Protein AF-A0A3D1RQ84-F1 (afdb_monomer_lite)

Foldseek 3Di:
DDQQPPPNSCPVPVVVSLVSLVVVLVVVVVVVAQEDEDQDVVNLLSNLCPCPRHHYYYPVCVVVVNRDRNNCVVVVVVVCLDDPNNVVVVCPVVVDDDDD

pLDDT: mean 91.21, std 6.92, range [59.22, 97.06]

Radius of gyration: 16.74 Å; chains: 1; bounding box: 38×34×47 Å

Structure (mmCIF, N/CA/C/O backbone):
data_AF-A0A3D1RQ84-F1
#
_entry.id   AF-A0A3D1RQ84-F1
#
loop_
_atom_site.group_PDB
_atom_site.id
_atom_site.type_symbol
_atom_site.label_atom_id
_atom_site.label_alt_id
_atom_site.label_comp_id
_atom_site.label_asym_id
_atom_site.label_entity_id
_atom_site.label_seq_id
_atom_site.pdbx_PDB_ins_code
_atom_site.Cartn_x
_atom_site.Cartn_y
_atom_site.Cartn_z
_atom_site.occupancy
_atom_site.B_iso_or_equiv
_atom_site.auth_seq_id
_atom_site.auth_comp_id
_atom_site.auth_asym_id
_atom_site.auth_atom_id
_atom_site.pdbx_PDB_model_num
ATOM 1 N N . ILE A 1 1 ? -15.037 2.664 -2.951 1.00 75.81 1 ILE A N 1
ATOM 2 C CA . ILE A 1 1 ? -13.823 3.361 -2.447 1.00 75.81 1 ILE A CA 1
ATOM 3 C C . ILE A 1 1 ? -12.660 3.058 -3.396 1.00 75.81 1 ILE A C 1
ATOM 5 O O . ILE A 1 1 ? -12.446 1.891 -3.683 1.00 75.81 1 ILE A O 1
ATOM 9 N N . CYS A 1 2 ? -11.968 4.074 -3.931 1.00 93.25 2 CYS A N 1
ATOM 10 C CA . CYS A 1 2 ? -10.846 3.915 -4.877 1.00 93.25 2 CYS A CA 1
ATOM 11 C C . CYS A 1 2 ? -9.502 4.261 -4.207 1.00 93.25 2 CYS A C 1
ATOM 13 O O . CYS A 1 2 ? -9.447 5.227 -3.445 1.00 93.25 2 CYS A O 1
ATOM 15 N N . CYS A 1 3 ? -8.442 3.497 -4.510 1.00 94.75 3 CYS A N 1
ATOM 16 C CA . CYS A 1 3 ? -7.066 3.699 -4.026 1.00 94.75 3 CYS A CA 1
ATOM 17 C C . CYS A 1 3 ? -6.189 4.550 -4.964 1.00 94.75 3 CYS A C 1
ATOM 19 O O . CYS A 1 3 ? -4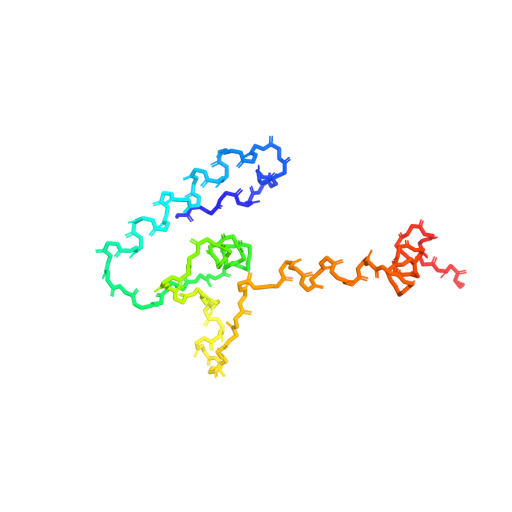.997 4.687 -4.723 1.00 94.75 3 CYS A O 1
ATOM 21 N N . GLY A 1 4 ? -6.739 5.034 -6.082 1.00 95.06 4 GLY A N 1
ATOM 22 C CA . GLY A 1 4 ? -6.008 5.844 -7.057 1.00 95.06 4 GLY A CA 1
ATOM 23 C C . GLY A 1 4 ? -5.095 5.078 -8.026 1.00 95.06 4 GLY A C 1
ATOM 24 O O . GLY A 1 4 ? -4.435 5.717 -8.832 1.00 95.06 4 GLY A O 1
ATOM 25 N N . SER A 1 5 ? -5.049 3.738 -8.000 1.00 94.19 5 SER A N 1
ATOM 26 C CA . SER A 1 5 ? -4.233 2.964 -8.963 1.00 94.19 5 SER A CA 1
ATOM 27 C C . SER A 1 5 ? -4.938 2.658 -10.284 1.00 94.19 5 SER A C 1
ATOM 29 O O . SER A 1 5 ? -4.286 2.504 -11.313 1.00 94.19 5 SER A O 1
ATOM 31 N N . GLY A 1 6 ? -6.261 2.474 -10.238 1.00 93.44 6 GLY A N 1
ATOM 32 C CA . GLY A 1 6 ? -7.045 2.012 -11.384 1.00 93.44 6 GLY A CA 1
ATOM 33 C C . GLY A 1 6 ? -6.982 2.985 -12.561 1.00 93.44 6 GLY A C 1
ATOM 34 O O . GLY A 1 6 ? -6.753 4.179 -12.375 1.00 93.44 6 GLY A O 1
ATOM 35 N N . GLY A 1 7 ? -7.164 2.468 -13.778 1.00 92.88 7 GLY A N 1
ATOM 36 C CA . GLY A 1 7 ? -7.105 3.286 -14.994 1.00 92.88 7 GLY A CA 1
ATOM 37 C C . GLY A 1 7 ? -5.752 3.969 -15.213 1.00 92.88 7 GLY A C 1
ATOM 38 O O . GLY A 1 7 ? -5.702 5.007 -15.858 1.00 92.88 7 GLY A O 1
ATOM 39 N N . GLN A 1 8 ? -4.673 3.418 -14.642 1.00 92.81 8 GLN A N 1
ATOM 40 C CA . GLN A 1 8 ? -3.318 3.980 -14.691 1.00 92.81 8 GLN A CA 1
ATOM 41 C C . GLN A 1 8 ? -3.181 5.366 -14.041 1.00 92.81 8 GLN A C 1
ATOM 43 O O . GLN A 1 8 ? -2.189 6.058 -14.257 1.00 92.81 8 GLN A O 1
ATOM 48 N N . LEU A 1 9 ? -4.134 5.772 -13.199 1.00 94.12 9 LEU A N 1
ATOM 49 C CA . LEU A 1 9 ? -4.135 7.100 -12.587 1.00 94.12 9 LEU A CA 1
ATOM 50 C C . LEU A 1 9 ? -2.865 7.366 -11.763 1.00 94.12 9 LEU A C 1
ATOM 52 O O . LEU A 1 9 ? -2.334 8.469 -11.802 1.00 94.12 9 LEU A O 1
ATOM 56 N N . SER A 1 10 ? -2.313 6.340 -11.114 1.00 91.19 10 SER A N 1
ATOM 57 C CA . SER A 1 10 ? -1.044 6.432 -10.383 1.00 91.19 10 SER A CA 1
ATOM 58 C C . SER A 1 10 ? 0.178 6.742 -11.257 1.00 91.19 10 SER A C 1
ATOM 60 O O . SER A 1 10 ? 1.210 7.109 -10.708 1.00 91.19 10 SER A O 1
ATOM 62 N N . HIS A 1 11 ? 0.086 6.584 -12.581 1.00 90.31 11 HIS A N 1
ATOM 63 C CA . HIS A 1 11 ? 1.172 6.882 -13.522 1.00 90.31 11 HIS A CA 1
ATOM 64 C C . HIS A 1 11 ? 1.038 8.266 -14.167 1.00 90.31 11 HIS A C 1
ATOM 66 O O . HIS A 1 11 ? 2.048 8.881 -14.486 1.00 90.31 11 HIS A O 1
ATOM 72 N N . PHE A 1 12 ? -0.189 8.772 -14.336 1.00 94.94 12 PHE A N 1
ATOM 73 C CA . PHE A 1 12 ? -0.439 10.042 -15.034 1.00 94.94 12 PHE A CA 1
ATOM 74 C C . PHE A 1 12 ? -0.877 11.191 -14.112 1.00 94.94 12 PHE A C 1
ATOM 76 O O . PHE A 1 12 ? -0.711 12.352 -14.468 1.00 94.94 12 PHE A O 1
ATOM 83 N N . GLN A 1 13 ? -1.432 10.894 -12.933 1.00 95.56 13 GLN A N 1
ATOM 84 C CA . GLN A 1 13 ? -1.816 11.879 -11.915 1.00 95.56 13 GLN A CA 1
ATOM 85 C C . GLN A 1 13 ? -1.428 11.388 -10.517 1.00 95.56 13 GLN A C 1
ATOM 87 O O . GLN A 1 13 ? -2.282 11.067 -9.683 1.00 95.56 13 GLN A O 1
ATOM 92 N N . LEU A 1 14 ? -0.118 11.324 -10.269 1.00 93.94 14 LEU A N 1
ATOM 93 C CA . LEU A 1 14 ? 0.437 10.800 -9.023 1.00 93.94 14 LEU A CA 1
ATOM 94 C C . LEU A 1 14 ? -0.132 11.519 -7.793 1.00 93.94 14 LEU A C 1
ATOM 96 O O . LEU A 1 14 ? -0.694 10.860 -6.924 1.00 93.94 14 LEU A O 1
ATOM 100 N N . ASP A 1 15 ? -0.088 12.852 -7.760 1.00 96.31 15 ASP A N 1
ATOM 101 C CA . ASP A 1 15 ? -0.553 13.645 -6.614 1.00 96.31 15 ASP A CA 1
ATOM 102 C C . ASP A 1 15 ? -2.016 13.364 -6.264 1.00 96.31 15 ASP A C 1
ATOM 104 O O . ASP A 1 15 ? -2.378 13.216 -5.095 1.00 96.31 15 ASP A O 1
ATOM 108 N N . PHE A 1 16 ? -2.874 13.239 -7.278 1.00 95.81 16 PHE A N 1
ATOM 109 C CA . PHE A 1 16 ? -4.281 12.930 -7.059 1.00 95.81 16 PHE A CA 1
ATOM 110 C C . PHE A 1 16 ? -4.469 11.498 -6.545 1.00 95.81 16 PHE A C 1
ATOM 112 O O . PHE A 1 16 ? -5.237 11.271 -5.605 1.00 95.81 16 PHE A O 1
ATOM 119 N N . ALA A 1 17 ? -3.731 10.527 -7.090 1.00 95.56 17 ALA A N 1
ATOM 120 C CA . ALA A 1 17 ? -3.725 9.165 -6.568 1.00 95.56 17 ALA A CA 1
ATOM 121 C C . ALA A 1 17 ? -3.2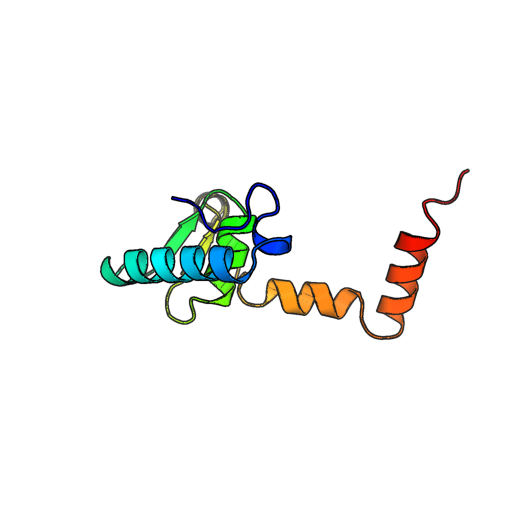64 9.126 -5.098 1.00 95.56 17 ALA A C 1
ATOM 123 O O . ALA A 1 17 ? -3.887 8.451 -4.275 1.00 95.56 17 ALA A O 1
ATOM 124 N N . GLU A 1 18 ? -2.239 9.900 -4.733 1.00 95.19 18 GLU A N 1
ATOM 125 C CA . GLU A 1 18 ? -1.766 10.001 -3.352 1.00 95.19 18 GLU A CA 1
ATOM 126 C C . GLU A 1 18 ? -2.796 10.637 -2.415 1.00 95.19 18 GLU A C 1
ATOM 128 O O . GLU A 1 18 ? -2.998 10.154 -1.298 1.00 95.19 18 GLU A O 1
ATOM 133 N N . GLN A 1 19 ? -3.489 11.687 -2.866 1.00 96.56 19 GLN A N 1
ATOM 134 C CA . GLN A 1 19 ? -4.582 12.301 -2.111 1.00 96.56 19 GLN A CA 1
ATOM 135 C C . GLN A 1 19 ? -5.700 11.295 -1.830 1.00 96.56 19 GLN A C 1
ATOM 137 O O . GLN A 1 19 ? -6.218 11.246 -0.711 1.00 96.56 19 GLN A O 1
ATOM 142 N N . LEU A 1 20 ? -6.054 10.463 -2.816 1.00 96.62 20 LEU A N 1
ATOM 143 C CA . LEU A 1 20 ? -7.039 9.400 -2.638 1.00 96.62 20 LEU A CA 1
ATOM 144 C C . LEU A 1 20 ? -6.569 8.377 -1.599 1.00 96.62 20 LEU A C 1
ATOM 146 O O . LEU A 1 20 ? -7.338 8.064 -0.692 1.00 96.62 20 LEU A O 1
ATOM 150 N N . VAL A 1 21 ? -5.320 7.906 -1.679 1.00 95.69 21 VAL A N 1
ATOM 151 C CA . VAL A 1 21 ? -4.738 6.981 -0.689 1.00 95.69 21 VAL A CA 1
ATOM 152 C C . VAL A 1 21 ? -4.817 7.562 0.721 1.00 95.69 21 VAL A C 1
ATOM 154 O O . VAL A 1 21 ? -5.409 6.946 1.607 1.00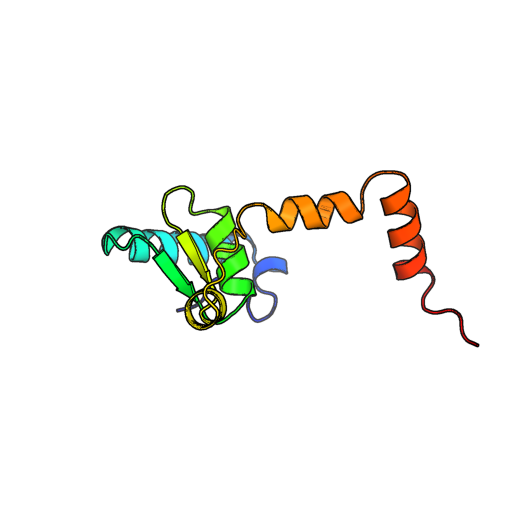 95.69 21 VAL A O 1
ATOM 157 N N . ASN A 1 22 ? -4.304 8.778 0.912 1.00 95.56 22 ASN A N 1
ATOM 158 C CA . ASN A 1 22 ? -4.264 9.438 2.217 1.00 95.56 22 ASN A CA 1
ATOM 159 C C . ASN A 1 22 ? -5.669 9.666 2.786 1.00 95.56 22 ASN A C 1
ATOM 161 O O . ASN A 1 22 ? -5.896 9.494 3.982 1.00 95.56 22 ASN A O 1
ATOM 165 N N . LYS A 1 23 ? -6.635 10.035 1.936 1.00 96.12 23 LYS A N 1
ATOM 166 C CA . LYS A 1 23 ? -8.029 10.214 2.353 1.00 96.12 23 LYS A CA 1
ATOM 167 C C . LYS A 1 23 ? -8.634 8.907 2.869 1.00 96.12 23 LYS A C 1
ATOM 169 O O . LYS A 1 23 ? -9.289 8.922 3.905 1.00 96.12 23 LYS A O 1
ATOM 174 N N . ARG A 1 24 ? -8.410 7.791 2.169 1.00 95.75 24 ARG A N 1
ATOM 175 C CA . ARG A 1 24 ? -8.940 6.475 2.560 1.00 95.75 24 ARG A CA 1
ATOM 176 C C . ARG A 1 24 ? -8.281 5.933 3.826 1.00 95.75 24 ARG A C 1
ATOM 178 O O . ARG A 1 24 ? -8.988 5.409 4.677 1.00 95.75 24 ARG A O 1
ATOM 185 N N . LEU A 1 25 ? -6.968 6.103 3.978 1.00 94.62 25 LEU A N 1
ATOM 186 C CA . LEU A 1 25 ? -6.261 5.691 5.195 1.00 94.62 25 LEU A CA 1
ATOM 187 C C . LEU A 1 25 ? -6.760 6.461 6.424 1.00 94.62 25 LEU A C 1
ATOM 189 O O . LEU A 1 25 ? -7.116 5.835 7.413 1.00 94.62 25 LEU A O 1
ATOM 193 N N . LYS A 1 26 ? -6.946 7.784 6.318 1.00 94.38 26 LYS A N 1
ATOM 194 C CA . LYS A 1 26 ? -7.547 8.596 7.395 1.00 94.38 26 LYS A CA 1
ATOM 195 C C . LYS A 1 26 ? -8.978 8.191 7.744 1.00 94.38 26 LYS A C 1
ATOM 197 O O . LYS A 1 26 ? -9.415 8.382 8.873 1.00 94.38 26 LYS A O 1
ATOM 202 N N . GLU A 1 27 ? -9.758 7.732 6.768 1.00 94.88 27 GLU A N 1
ATOM 203 C CA . GLU A 1 27 ? -11.104 7.202 7.017 1.00 94.88 27 GLU A CA 1
ATOM 204 C C . GLU A 1 27 ? -11.030 5.863 7.767 1.00 94.88 27 GLU A C 1
ATOM 206 O O . GLU A 1 27 ? -11.789 5.668 8.710 1.00 94.88 27 GLU A O 1
ATOM 211 N N . ALA A 1 28 ? -10.098 4.982 7.392 1.00 94.50 28 ALA A N 1
ATOM 212 C CA . ALA A 1 28 ? -9.890 3.691 8.042 1.00 94.50 28 ALA A CA 1
ATOM 213 C C . ALA A 1 28 ? -9.352 3.832 9.478 1.00 94.50 28 ALA A C 1
ATOM 215 O O . ALA A 1 28 ? -9.891 3.205 10.385 1.00 94.50 28 ALA A O 1
ATOM 216 N N . GLU A 1 29 ? -8.380 4.715 9.716 1.00 92.69 29 GLU A N 1
ATOM 217 C CA . GLU A 1 29 ? -7.813 4.990 11.049 1.00 92.69 29 GLU A CA 1
ATOM 218 C C . GLU A 1 29 ? -8.885 5.406 12.072 1.00 92.69 29 GLU A C 1
ATOM 220 O O . GLU A 1 29 ? -8.817 5.026 13.236 1.00 92.69 29 GLU A O 1
ATOM 225 N N . LYS A 1 30 ? -9.928 6.127 11.638 1.00 95.25 30 LYS A N 1
ATOM 226 C CA . LYS A 1 30 ? -11.049 6.545 12.504 1.00 95.25 30 LYS A CA 1
ATOM 227 C C . LYS A 1 30 ? -11.944 5.401 12.970 1.00 95.25 30 LYS A C 1
ATOM 229 O O . LYS A 1 30 ? -12.773 5.617 13.846 1.00 95.25 30 LYS A O 1
ATOM 234 N N . THR A 1 31 ? -11.849 4.233 12.342 1.00 95.00 31 THR A N 1
ATOM 235 C CA . THR A 1 31 ? -12.642 3.060 12.732 1.00 95.00 31 THR A CA 1
ATOM 236 C C . THR A 1 31 ? -12.020 2.294 13.892 1.00 95.00 31 THR A C 1
ATOM 238 O O . THR A 1 31 ? -12.669 1.391 14.407 1.00 95.00 31 THR A O 1
ATOM 241 N N . GLU A 1 32 ? -10.779 2.630 14.270 1.00 91.50 32 GLU A N 1
ATOM 242 C CA . GLU A 1 32 ? -9.988 1.912 15.280 1.00 91.50 32 GLU A CA 1
ATOM 243 C C . GLU A 1 32 ? -9.760 0.427 14.935 1.00 91.50 32 GLU A C 1
ATOM 245 O O . GLU A 1 32 ? -9.372 -0.366 15.786 1.00 91.50 32 GLU A O 1
ATOM 250 N N . ALA A 1 33 ? -9.984 0.035 13.676 1.00 93.12 33 ALA A N 1
ATOM 251 C CA . ALA A 1 33 ? -9.738 -1.320 13.213 1.00 93.12 33 ALA A CA 1
ATOM 252 C C . ALA A 1 33 ? -8.234 -1.602 13.088 1.00 93.12 33 ALA A C 1
ATOM 254 O O . ALA A 1 33 ? -7.488 -0.822 12.496 1.00 93.12 33 ALA A O 1
ATOM 255 N N . ASP A 1 34 ? -7.810 -2.783 13.537 1.00 92.50 34 ASP A N 1
ATOM 256 C CA . ASP A 1 34 ? -6.412 -3.218 13.429 1.00 92.50 34 ASP A CA 1
ATOM 257 C C . ASP A 1 34 ? -5.995 -3.554 11.987 1.00 92.50 34 ASP A C 1
ATOM 259 O O . ASP A 1 34 ? -4.807 -3.555 11.646 1.00 92.50 34 ASP A O 1
ATOM 263 N N . THR A 1 35 ? -6.964 -3.920 11.136 1.00 93.81 35 THR A N 1
ATOM 264 C CA . THR A 1 35 ? -6.714 -4.440 9.784 1.00 93.81 35 THR A CA 1
ATOM 265 C C . THR A 1 35 ? -7.653 -3.839 8.740 1.00 93.81 35 THR A C 1
ATOM 267 O O . THR A 1 35 ? -8.873 -3.975 8.817 1.00 93.81 35 THR A O 1
ATOM 270 N N . LEU A 1 36 ? -7.066 -3.267 7.689 1.00 95.31 36 LEU A N 1
ATOM 271 C CA . LEU A 1 36 ? -7.733 -2.871 6.455 1.00 95.31 36 LEU A CA 1
ATOM 272 C C . LEU A 1 36 ? -7.653 -4.003 5.424 1.00 95.31 36 LEU A C 1
ATOM 274 O O . LEU A 1 36 ? -6.571 -4.375 4.965 1.00 95.31 36 LEU A O 1
ATOM 278 N N . VAL A 1 37 ? -8.810 -4.515 5.011 1.00 95.31 37 VAL A N 1
ATOM 279 C CA . VAL A 1 37 ? -8.910 -5.608 4.034 1.00 95.31 37 VAL A CA 1
ATOM 280 C C . VAL A 1 37 ? -9.332 -5.070 2.669 1.00 95.31 37 VAL A C 1
ATOM 282 O O . VAL A 1 37 ? -10.292 -4.308 2.559 1.00 95.31 37 VAL A O 1
ATOM 285 N N . ALA A 1 38 ? -8.642 -5.492 1.610 1.00 95.56 38 ALA A N 1
ATOM 286 C CA . ALA A 1 38 ? -8.990 -5.168 0.229 1.00 95.56 38 ALA A CA 1
ATOM 287 C C . ALA A 1 38 ? -8.994 -6.416 -0.668 1.00 95.56 38 ALA A C 1
ATOM 289 O O . ALA A 1 38 ? -8.280 -7.379 -0.422 1.00 95.56 38 ALA A O 1
ATOM 290 N N . TYR A 1 39 ? -9.783 -6.394 -1.743 1.00 95.12 39 TYR A N 1
ATOM 291 C CA . TYR A 1 39 ? -9.846 -7.489 -2.730 1.00 95.12 39 TYR A CA 1
ATOM 292 C C . TYR A 1 39 ? -9.010 -7.218 -3.995 1.00 95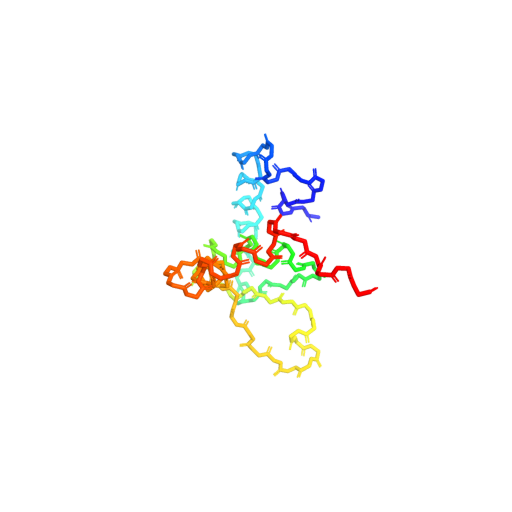.12 39 TYR A C 1
ATOM 294 O O . TYR A 1 39 ? -8.926 -8.036 -4.899 1.00 95.12 39 TYR A O 1
ATOM 302 N N . CYS A 1 40 ? -8.422 -6.028 -4.110 1.00 95.69 40 CYS A N 1
ATOM 303 C CA . CYS A 1 40 ? -7.578 -5.669 -5.242 1.00 95.69 40 CYS A CA 1
ATOM 304 C C . CYS A 1 40 ? -6.138 -5.547 -4.763 1.00 95.69 40 CYS A C 1
ATOM 306 O O . CYS A 1 40 ? -5.860 -4.752 -3.861 1.00 95.69 40 CYS A O 1
ATOM 308 N N . LEU A 1 41 ? -5.221 -6.276 -5.403 1.00 93.19 41 LEU A N 1
ATOM 309 C CA . LEU A 1 41 ? -3.800 -6.217 -5.068 1.00 93.19 41 LEU A CA 1
ATOM 310 C C . LEU A 1 41 ? -3.252 -4.786 -5.178 1.00 93.19 41 LEU A C 1
ATOM 312 O O . LEU A 1 41 ? -2.550 -4.332 -4.283 1.00 93.19 41 LEU A O 1
ATOM 316 N N . SER A 1 42 ? -3.646 -4.011 -6.192 1.00 93.88 42 SER A N 1
ATOM 317 C CA . SER A 1 42 ? -3.217 -2.610 -6.314 1.00 93.88 42 SER A CA 1
ATOM 318 C C . SER A 1 42 ? -3.676 -1.737 -5.138 1.00 93.88 42 SER A C 1
ATOM 320 O O . SER A 1 42 ? -2.952 -0.829 -4.734 1.00 93.88 42 SER A O 1
ATOM 322 N N . CYS A 1 43 ? -4.851 -2.007 -4.554 1.00 95.56 43 CYS A N 1
ATOM 323 C CA . CYS A 1 43 ? -5.283 -1.342 -3.321 1.00 95.56 43 CYS A CA 1
ATOM 324 C C . CYS A 1 43 ? -4.376 -1.716 -2.151 1.00 95.56 43 CYS A C 1
ATOM 326 O O . CYS A 1 43 ? -3.879 -0.816 -1.478 1.00 95.56 43 CYS A O 1
ATOM 328 N N . VAL A 1 44 ? -4.131 -3.015 -1.950 1.00 95.25 44 VAL A N 1
ATOM 329 C CA . VAL A 1 44 ? -3.243 -3.517 -0.891 1.00 95.25 44 VAL A CA 1
ATOM 330 C C . VAL A 1 44 ? -1.875 -2.848 -0.994 1.00 95.25 44 VAL A C 1
ATOM 332 O O . VAL A 1 44 ? -1.438 -2.219 -0.038 1.00 95.25 44 VAL A O 1
ATOM 335 N N . LEU A 1 45 ? -1.260 -2.869 -2.179 1.00 92.62 45 LEU A N 1
ATOM 336 C CA . LEU A 1 45 ? 0.063 -2.293 -2.409 1.00 92.62 45 LEU A CA 1
ATOM 337 C C . LEU A 1 45 ? 0.106 -0.777 -2.219 1.00 92.62 45 LEU A C 1
ATOM 339 O O . LEU A 1 45 ? 1.146 -0.248 -1.840 1.00 92.62 45 LEU A O 1
ATOM 343 N N . ASN A 1 46 ? -0.945 -0.031 -2.570 1.00 92.69 46 ASN A N 1
ATOM 344 C CA . ASN A 1 46 ? -0.961 1.425 -2.374 1.00 92.69 46 ASN A CA 1
ATOM 345 C C . ASN A 1 46 ? -1.167 1.811 -0.908 1.00 92.69 46 ASN A C 1
ATOM 347 O O . ASN A 1 46 ? -0.539 2.761 -0.448 1.00 92.69 46 ASN A O 1
ATOM 351 N N . PHE A 1 47 ? -2.018 1.087 -0.183 1.00 94.69 47 PHE A N 1
ATOM 352 C CA . PHE A 1 47 ? -2.280 1.361 1.227 1.00 94.69 47 PHE A CA 1
ATOM 353 C C . PHE A 1 47 ? -1.136 0.886 2.133 1.00 94.69 47 PHE A C 1
ATOM 355 O O . PHE A 1 47 ? -0.726 1.643 3.009 1.00 94.69 47 PHE A O 1
ATOM 362 N N . SER A 1 48 ? -0.570 -0.306 1.895 1.00 93.19 48 SER A N 1
ATOM 363 C CA . SER A 1 48 ? 0.486 -0.901 2.736 1.00 93.19 48 SER A CA 1
ATOM 364 C C . SER A 1 48 ? 1.723 -0.010 2.860 1.00 93.19 48 SER A C 1
ATOM 366 O O . SER A 1 48 ? 2.297 0.108 3.935 1.00 93.19 48 SER A O 1
ATOM 368 N N . ARG A 1 49 ? 2.089 0.694 1.784 1.00 87.81 49 ARG A N 1
ATOM 369 C CA . ARG A 1 49 ? 3.232 1.622 1.757 1.00 87.81 49 ARG A CA 1
ATOM 370 C C . ARG A 1 49 ? 3.081 2.850 2.651 1.00 87.81 49 ARG A C 1
ATOM 372 O O . ARG A 1 49 ? 4.077 3.501 2.942 1.00 87.81 49 ARG A O 1
ATOM 379 N N . LYS A 1 50 ? 1.853 3.220 3.024 1.00 87.56 50 LYS A N 1
ATOM 380 C CA . LYS A 1 50 ? 1.560 4.460 3.763 1.00 87.56 50 LYS A CA 1
ATOM 381 C C . LYS A 1 50 ? 0.840 4.215 5.092 1.00 87.56 50 LYS A C 1
ATOM 383 O O . LYS A 1 50 ? 0.380 5.173 5.703 1.00 87.56 50 LYS A O 1
ATOM 388 N N . SER A 1 51 ? 0.741 2.965 5.545 1.00 81.69 51 SER A N 1
ATOM 389 C CA . SER A 1 51 ? -0.016 2.599 6.747 1.00 81.69 51 SER A CA 1
ATOM 390 C C . SER A 1 51 ? 0.863 1.874 7.778 1.00 81.69 51 SER A C 1
ATOM 392 O O . SER A 1 51 ? 0.758 0.664 7.939 1.00 81.69 51 SER A O 1
ATOM 394 N N . PRO A 1 52 ? 1.759 2.589 8.486 1.00 72.06 52 PRO A N 1
ATOM 395 C CA . PRO A 1 52 ? 2.686 1.962 9.432 1.00 72.06 52 PRO A CA 1
ATOM 396 C C . PRO A 1 52 ? 2.003 1.418 10.700 1.00 72.06 52 PRO A C 1
ATOM 398 O O . PRO A 1 52 ? 2.573 0.569 11.375 1.00 72.06 52 PRO A O 1
ATOM 401 N N . GLY A 1 53 ? 0.803 1.904 11.036 1.00 81.19 53 GLY A N 1
ATOM 402 C CA . GLY A 1 53 ? 0.077 1.535 12.259 1.00 81.19 53 GLY A CA 1
ATOM 403 C C . GLY A 1 53 ? -1.107 0.584 12.065 1.00 81.19 53 GLY A C 1
ATOM 404 O O . GLY A 1 53 ? -1.736 0.217 13.049 1.00 81.19 53 GLY A O 1
ATOM 405 N N . MET A 1 54 ? -1.436 0.199 10.829 1.00 90.56 54 MET A N 1
ATOM 406 C CA . MET A 1 54 ? -2.599 -0.642 10.526 1.00 90.56 54 MET A CA 1
ATOM 407 C C . MET A 1 54 ? -2.208 -1.707 9.505 1.00 90.56 54 MET A C 1
ATOM 409 O O . MET A 1 54 ? -1.601 -1.413 8.473 1.00 90.56 54 MET A O 1
ATOM 413 N N . LYS A 1 55 ? -2.569 -2.966 9.773 1.00 93.38 55 LYS A N 1
ATOM 414 C CA . LYS A 1 55 ? -2.288 -4.059 8.838 1.00 93.38 55 LYS A CA 1
ATOM 415 C C . LYS A 1 55 ? -3.122 -3.866 7.576 1.00 93.38 55 LYS A C 1
ATOM 417 O O . LYS A 1 55 ? -4.326 -3.656 7.649 1.00 93.38 55 LYS A O 1
ATOM 422 N N . VAL A 1 56 ? -2.506 -4.001 6.408 1.00 95.38 56 VAL A N 1
ATOM 423 C CA . VAL A 1 56 ? -3.224 -4.012 5.127 1.00 95.38 56 VAL A CA 1
ATOM 424 C C . VAL A 1 56 ? -3.131 -5.410 4.532 1.00 95.38 56 VAL A C 1
ATOM 426 O O . VAL A 1 56 ? -2.026 -5.922 4.343 1.00 95.38 56 VAL A O 1
ATOM 429 N N . ARG A 1 57 ? -4.275 -6.045 4.257 1.00 95.38 57 ARG A N 1
ATOM 430 C CA . ARG A 1 57 ? -4.341 -7.436 3.781 1.00 95.38 57 ARG A CA 1
ATOM 431 C C . ARG A 1 57 ? -5.230 -7.591 2.559 1.00 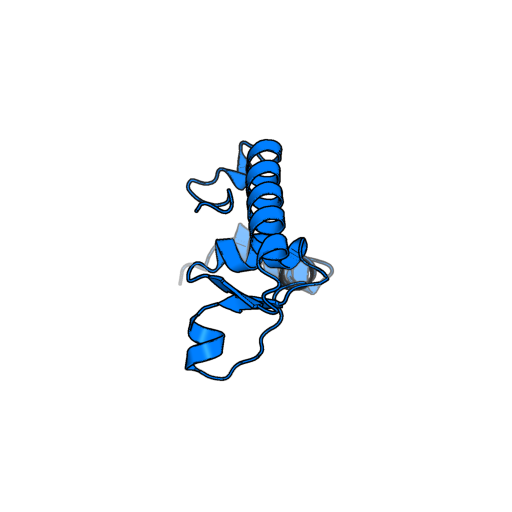95.38 57 ARG A C 1
ATOM 433 O O . ARG A 1 57 ? -6.237 -6.897 2.404 1.00 95.38 57 ARG A O 1
ATOM 440 N N . HIS A 1 58 ? -4.872 -8.541 1.704 1.00 96.44 58 HIS A N 1
ATOM 441 C CA . HIS A 1 58 ? -5.782 -9.055 0.699 1.00 96.44 58 HIS A CA 1
ATOM 442 C C . HIS A 1 58 ? -6.840 -9.951 1.360 1.00 96.44 58 HIS A C 1
ATOM 444 O O . HIS A 1 58 ? -6.539 -10.674 2.305 1.00 96.44 58 HIS A O 1
ATOM 450 N N . ALA A 1 59 ? -8.075 -9.976 0.858 1.00 96.56 59 ALA A N 1
ATOM 451 C CA . ALA A 1 59 ? -9.122 -10.842 1.419 1.00 96.56 59 ALA A CA 1
ATOM 452 C C . ALA A 1 59 ? -8.724 -12.335 1.432 1.00 96.56 59 ALA A C 1
ATOM 454 O O . ALA A 1 59 ? -9.056 -13.060 2.367 1.00 96.56 59 ALA A O 1
ATOM 455 N N . LEU A 1 60 ? -7.956 -12.780 0.429 1.00 96.62 60 LEU A N 1
ATOM 456 C CA . LEU A 1 60 ? -7.439 -14.154 0.371 1.00 96.62 60 LEU A CA 1
ATOM 457 C C . LEU A 1 60 ? -6.445 -14.471 1.493 1.00 96.62 60 LEU A C 1
ATOM 459 O O . LEU A 1 60 ? -6.406 -15.613 1.928 1.00 96.62 60 LEU A O 1
ATOM 463 N N . ASN A 1 61 ? -5.692 -13.490 2.003 1.00 95.69 61 ASN A N 1
ATOM 464 C CA . ASN A 1 61 ? -4.814 -13.710 3.154 1.00 95.69 61 ASN A CA 1
ATOM 465 C C . ASN A 1 61 ? -5.618 -14.211 4.358 1.00 95.69 61 ASN A C 1
ATOM 467 O O . ASN A 1 61 ? -5.219 -15.164 5.016 1.00 95.69 61 ASN A O 1
ATOM 471 N N . LEU A 1 62 ? -6.794 -13.623 4.594 1.00 93.88 62 LEU A N 1
ATOM 472 C CA . LEU A 1 62 ? -7.674 -14.038 5.684 1.00 93.88 62 LEU A CA 1
ATOM 473 C C . LEU A 1 62 ? -8.311 -15.403 5.424 1.00 93.88 62 LEU A C 1
ATOM 475 O O . LEU A 1 62 ? -8.343 -16.238 6.320 1.00 93.88 62 LEU A O 1
ATOM 479 N N . LEU A 1 63 ? -8.792 -15.640 4.199 1.00 96.19 63 LEU A N 1
ATOM 480 C CA . LEU A 1 63 ? -9.426 -16.911 3.832 1.00 96.19 63 LEU A CA 1
ATOM 481 C C . LEU A 1 63 ? -8.455 -18.097 3.894 1.00 96.19 63 LEU A C 1
ATOM 483 O O . LEU A 1 63 ? -8.870 -19.203 4.224 1.00 96.19 63 LEU A O 1
ATOM 487 N N . LEU A 1 64 ? -7.182 -17.866 3.573 1.00 97.06 64 LEU A N 1
ATOM 488 C CA . LEU A 1 64 ? -6.144 -18.897 3.520 1.00 97.06 64 LEU A CA 1
ATOM 489 C C . LEU A 1 64 ? -5.272 -18.946 4.784 1.00 97.06 64 LEU A C 1
ATOM 491 O O . LEU A 1 64 ? -4.407 -19.810 4.888 1.00 97.06 64 LEU A O 1
ATOM 495 N N . GLY A 1 65 ? -5.481 -18.039 5.743 1.00 94.44 65 GLY A N 1
ATOM 496 C CA . GLY A 1 65 ? -4.682 -17.969 6.969 1.00 94.44 65 GLY A CA 1
ATOM 497 C C . GLY A 1 65 ? -3.227 -17.533 6.748 1.00 94.44 65 GLY A C 1
ATOM 498 O O . GLY A 1 65 ? -2.351 -17.913 7.521 1.00 94.44 65 GLY A O 1
ATOM 499 N N . CYS A 1 66 ? -2.950 -16.749 5.705 1.00 92.81 66 CYS A N 1
ATOM 500 C CA . CYS A 1 66 ? -1.618 -16.220 5.404 1.00 92.81 66 CYS A CA 1
ATOM 501 C C . CYS A 1 66 ? -1.472 -14.801 5.970 1.00 92.81 66 CYS A C 1
ATOM 503 O O . CYS A 1 66 ? -2.277 -13.940 5.639 1.00 92.81 66 CYS A O 1
ATOM 505 N N . ASP A 1 67 ? -0.435 -14.506 6.760 1.00 88.25 67 ASP A N 1
ATOM 506 C CA . ASP A 1 67 ? -0.167 -13.142 7.259 1.00 88.25 67 ASP A CA 1
ATOM 507 C C . ASP A 1 67 ? 0.943 -12.459 6.441 1.00 88.25 67 ASP A C 1
ATOM 509 O O . ASP A 1 67 ? 2.037 -12.200 6.937 1.00 88.25 67 ASP A O 1
ATOM 513 N N . GLU A 1 68 ? 0.684 -12.213 5.153 1.00 89.25 68 GLU A N 1
ATOM 514 C CA . GLU A 1 68 ? 1.660 -11.570 4.263 1.00 89.25 68 GLU A CA 1
ATOM 515 C C . GLU A 1 68 ? 1.783 -10.065 4.533 1.00 89.25 68 GLU A C 1
ATOM 517 O O . GLU A 1 68 ? 0.785 -9.341 4.624 1.00 89.25 68 GLU A O 1
ATOM 522 N N . ASP A 1 69 ? 3.025 -9.584 4.608 1.00 89.00 69 ASP A N 1
ATOM 523 C CA . ASP A 1 69 ? 3.334 -8.159 4.651 1.00 89.00 69 ASP A CA 1
ATOM 524 C C . ASP A 1 69 ? 3.710 -7.631 3.261 1.00 89.00 69 ASP A C 1
ATOM 526 O O . ASP A 1 69 ? 4.653 -8.089 2.613 1.00 89.00 69 ASP A O 1
ATOM 530 N N . TYR A 1 70 ? 2.963 -6.620 2.826 1.00 90.62 70 TYR A N 1
ATOM 531 C CA . TYR A 1 70 ? 3.118 -5.960 1.537 1.00 90.62 70 TYR A CA 1
ATOM 532 C C . TYR A 1 70 ? 3.805 -4.593 1.640 1.00 90.62 70 TYR A C 1
ATOM 534 O O . TYR A 1 70 ? 3.898 -3.896 0.626 1.00 90.62 70 TYR A O 1
ATOM 542 N N . GLY A 1 71 ? 4.221 -4.152 2.832 1.00 87.38 71 GLY A N 1
ATOM 543 C CA . GLY A 1 71 ? 4.824 -2.830 3.040 1.00 87.38 71 GLY A CA 1
ATOM 544 C C . GLY A 1 71 ? 6.100 -2.626 2.222 1.00 87.38 71 GLY A C 1
ATOM 545 O O . GLY A 1 71 ? 6.293 -1.570 1.621 1.00 87.38 71 GLY A O 1
ATOM 546 N N . ASP A 1 72 ? 6.908 -3.680 2.115 1.00 87.38 72 ASP A N 1
ATOM 547 C CA . ASP A 1 72 ? 8.232 -3.654 1.486 1.00 87.38 72 ASP A CA 1
ATOM 548 C C . ASP A 1 72 ? 8.265 -4.257 0.067 1.00 87.38 72 ASP A C 1
ATOM 550 O O . ASP A 1 72 ? 9.297 -4.275 -0.602 1.00 87.38 72 ASP A O 1
ATOM 554 N N . LEU A 1 73 ? 7.124 -4.737 -0.447 1.00 88.88 73 LEU A N 1
ATOM 555 C CA . LEU A 1 73 ? 7.076 -5.476 -1.718 1.00 88.88 73 LEU A CA 1
ATOM 556 C C . LEU A 1 73 ? 7.639 -4.664 -2.898 1.00 88.88 73 LEU A C 1
ATOM 558 O O . LEU A 1 73 ? 8.244 -5.221 -3.809 1.00 88.88 73 LEU A O 1
ATOM 562 N N . LYS A 1 74 ? 7.460 -3.337 -2.882 1.00 83.62 74 LYS A N 1
ATOM 563 C CA . LYS A 1 74 ? 7.997 -2.458 -3.928 1.00 83.62 74 LYS A CA 1
ATOM 564 C C . LYS A 1 74 ? 9.518 -2.342 -3.905 1.00 83.62 74 LYS A C 1
ATOM 566 O O . LYS A 1 74 ? 10.104 -2.230 -4.977 1.00 83.62 74 LYS A O 1
ATOM 571 N N . ASN A 1 75 ? 10.141 -2.364 -2.730 1.00 88.44 75 ASN A N 1
ATOM 572 C CA . ASN A 1 75 ? 11.597 -2.308 -2.634 1.00 88.44 75 ASN A CA 1
ATOM 573 C C . ASN A 1 75 ? 12.192 -3.619 -3.141 1.00 88.44 75 ASN A C 1
ATOM 575 O O . ASN A 1 75 ? 13.030 -3.584 -4.032 1.00 88.44 75 ASN A O 1
ATOM 579 N N . LYS A 1 76 ? 11.632 -4.756 -2.712 1.00 90.31 76 LYS A N 1
ATOM 580 C CA . LYS A 1 76 ? 12.000 -6.084 -3.229 1.00 90.31 76 LYS A CA 1
ATOM 581 C C . LYS A 1 76 ? 11.857 -6.177 -4.747 1.00 90.31 76 LYS A C 1
ATOM 583 O O . LYS A 1 76 ? 12.735 -6.698 -5.421 1.00 90.31 76 LYS A O 1
ATOM 588 N N . ALA A 1 77 ? 10.770 -5.633 -5.301 1.00 90.44 77 ALA A N 1
ATOM 589 C CA . ALA A 1 77 ? 10.584 -5.584 -6.749 1.00 90.44 77 ALA A CA 1
ATOM 590 C C . ALA A 1 77 ? 11.648 -4.718 -7.446 1.00 90.44 77 ALA A C 1
ATOM 592 O O . ALA A 1 77 ? 12.128 -5.099 -8.505 1.00 90.44 77 ALA A O 1
ATOM 593 N N . ASN A 1 78 ? 12.038 -3.580 -6.863 1.00 90.50 78 ASN A N 1
ATOM 594 C CA . ASN A 1 78 ? 13.132 -2.759 -7.391 1.00 90.50 78 ASN A CA 1
ATOM 595 C C . ASN A 1 78 ? 14.482 -3.483 -7.318 1.00 90.50 78 ASN A C 1
ATOM 597 O O . ASN A 1 78 ? 15.250 -3.416 -8.272 1.00 90.50 78 ASN A O 1
ATOM 601 N N . GLU A 1 79 ? 14.763 -4.187 -6.222 1.00 94.25 79 GLU A N 1
ATOM 602 C CA . GLU A 1 79 ? 16.020 -4.916 -6.016 1.00 94.25 79 GLU A CA 1
ATOM 603 C C . GLU A 1 79 ? 16.270 -5.957 -7.113 1.00 94.25 79 GLU A C 1
ATOM 605 O O . GLU A 1 79 ? 17.404 -6.083 -7.576 1.00 94.25 79 GLU A O 1
ATOM 610 N N . MET A 1 80 ? 15.213 -6.608 -7.618 1.00 94.06 80 MET A N 1
ATOM 611 C CA . MET A 1 80 ? 15.291 -7.552 -8.745 1.00 94.06 80 MET A CA 1
ATOM 612 C C . MET A 1 80 ? 15.899 -6.947 -10.021 1.00 94.06 80 MET A C 1
ATOM 614 O O . MET A 1 80 ? 16.376 -7.685 -10.878 1.00 94.06 80 MET A O 1
ATOM 618 N N . PHE A 1 81 ? 15.876 -5.622 -10.164 1.00 94.06 81 PHE A N 1
ATOM 619 C CA . PHE A 1 81 ? 16.369 -4.896 -11.338 1.00 94.06 81 PHE A CA 1
ATOM 620 C C . PHE A 1 81 ? 17.623 -4.064 -11.044 1.00 94.06 81 PHE A C 1
ATOM 622 O O . PHE A 1 81 ? 17.991 -3.189 -11.830 1.00 94.06 81 PHE A O 1
ATOM 629 N N . THR A 1 82 ? 18.293 -4.334 -9.922 1.00 93.50 82 THR A N 1
ATOM 630 C CA . THR A 1 82 ? 19.531 -3.659 -9.509 1.00 93.50 82 THR A CA 1
ATOM 631 C C . THR A 1 82 ? 20.714 -4.629 -9.512 1.00 93.50 82 THR A C 1
ATOM 633 O O . THR A 1 82 ? 20.543 -5.834 -9.349 1.00 93.50 82 THR A O 1
ATOM 636 N N . GLY A 1 83 ? 21.933 -4.115 -9.699 1.00 91.94 83 GLY A N 1
ATOM 637 C CA . GLY A 1 83 ? 23.148 -4.939 -9.710 1.00 91.94 83 GLY A CA 1
ATOM 638 C C . GLY A 1 83 ? 23.298 -5.844 -10.950 1.00 91.94 83 GLY A C 1
ATOM 639 O O . GLY A 1 83 ? 22.599 -5.641 -11.945 1.00 91.94 83 GLY A O 1
ATOM 640 N N . PRO A 1 84 ? 24.239 -6.811 -10.918 1.00 89.94 84 PRO A N 1
ATOM 641 C CA . PRO A 1 84 ? 24.522 -7.705 -12.047 1.00 89.94 84 PRO A CA 1
ATOM 642 C C . PRO A 1 84 ? 23.307 -8.528 -12.494 1.00 89.94 84 PRO A C 1
ATOM 644 O O . PRO A 1 84 ? 22.979 -8.528 -13.677 1.00 89.94 84 PRO A O 1
ATOM 647 N N . ASP A 1 85 ? 22.591 -9.135 -11.545 1.00 91.25 85 ASP A N 1
ATOM 648 C CA . ASP A 1 85 ? 21.375 -9.916 -11.814 1.00 91.25 85 ASP A CA 1
ATOM 649 C C . ASP A 1 85 ? 20.270 -9.032 -12.414 1.00 91.25 85 ASP A C 1
ATOM 651 O O . ASP A 1 85 ? 19.536 -9.435 -13.317 1.00 91.25 85 ASP A O 1
ATOM 655 N N . GLY A 1 86 ? 20.187 -7.776 -11.965 1.00 93.88 86 GLY A N 1
ATOM 656 C CA . GLY A 1 86 ? 19.286 -6.783 -12.534 1.00 93.88 86 GLY A CA 1
ATOM 657 C C . GLY A 1 86 ? 19.579 -6.465 -13.999 1.00 93.88 86 GLY A C 1
ATOM 658 O O . GLY A 1 86 ? 18.644 -6.312 -14.781 1.00 93.88 86 GLY A O 1
ATOM 659 N N . ALA A 1 87 ? 20.855 -6.395 -14.393 1.00 92.69 87 ALA A N 1
ATOM 660 C CA . ALA A 1 87 ? 21.240 -6.165 -15.786 1.00 92.69 87 ALA A CA 1
ATOM 661 C C . ALA A 1 87 ? 20.822 -7.334 -16.693 1.00 92.69 87 ALA A C 1
ATOM 663 O O . ALA A 1 87 ? 20.312 -7.106 -17.790 1.00 92.69 87 ALA A O 1
ATOM 664 N N . GLU A 1 88 ? 20.965 -8.573 -16.215 1.00 92.94 88 GLU A N 1
ATOM 665 C CA . GLU A 1 88 ? 20.474 -9.762 -16.918 1.00 92.94 88 GLU A CA 1
ATOM 666 C C . GLU A 1 88 ? 18.944 -9.732 -17.068 1.00 92.94 88 GLU A C 1
ATOM 668 O O . GLU A 1 88 ? 18.412 -9.968 -18.154 1.00 92.94 88 GLU A O 1
ATOM 673 N N . ASN A 1 89 ? 18.225 -9.378 -15.999 1.00 93.00 89 ASN A N 1
ATOM 674 C CA . ASN A 1 89 ? 16.768 -9.238 -16.035 1.00 93.00 89 ASN A CA 1
ATOM 675 C C . ASN A 1 89 ? 16.314 -8.149 -17.020 1.00 93.00 89 ASN A C 1
ATOM 677 O O . ASN A 1 89 ? 15.311 -8.334 -17.709 1.00 93.00 89 ASN A O 1
ATOM 681 N N . TRP A 1 90 ? 17.053 -7.040 -17.131 1.00 93.31 90 TRP A N 1
ATOM 682 C CA . TRP A 1 90 ? 16.784 -6.012 -18.137 1.00 93.31 90 TRP A CA 1
ATOM 683 C C . TRP A 1 90 ? 17.010 -6.510 -19.564 1.00 93.31 90 TRP A C 1
ATOM 685 O O . TRP A 1 90 ? 16.161 -6.251 -20.413 1.00 93.31 90 TRP A O 1
ATOM 695 N N . SER A 1 91 ? 18.097 -7.242 -19.824 1.00 91.19 91 SER A N 1
ATOM 696 C CA . SER A 1 91 ? 18.362 -7.837 -21.144 1.00 91.19 91 SER A CA 1
ATOM 697 C C . SER A 1 91 ? 17.216 -8.756 -21.570 1.00 91.19 91 SER A C 1
ATOM 699 O O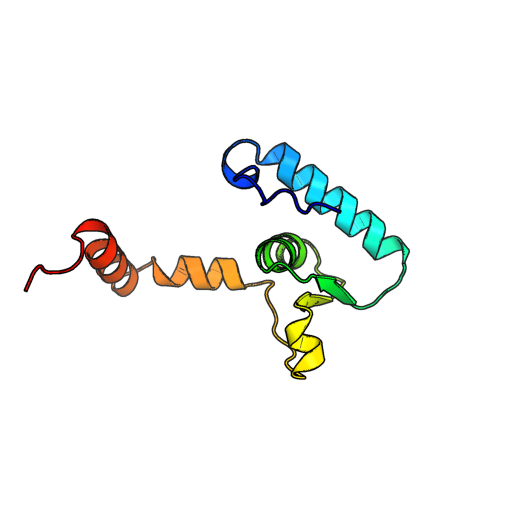 . SER A 1 91 ? 16.609 -8.523 -22.609 1.00 91.19 91 SER A O 1
ATOM 701 N N . LYS A 1 92 ? 16.775 -9.678 -20.703 1.00 91.00 92 LYS A N 1
ATOM 702 C CA . LYS A 1 92 ? 15.630 -10.569 -20.989 1.00 91.00 92 LYS A CA 1
ATOM 703 C C . LYS A 1 92 ? 14.338 -9.829 -21.355 1.00 91.00 92 LYS A C 1
ATOM 705 O O . LYS A 1 92 ? 13.557 -10.317 -22.164 1.00 91.00 92 LYS A O 1
ATOM 710 N N . ILE A 1 93 ? 14.075 -8.676 -20.737 1.00 90.62 93 ILE A N 1
ATOM 711 C CA . ILE A 1 93 ? 12.873 -7.876 -21.020 1.00 90.62 93 ILE A CA 1
ATOM 712 C C . ILE A 1 93 ? 13.007 -7.120 -22.344 1.00 90.62 93 ILE A C 1
ATOM 714 O O . ILE A 1 93 ? 12.028 -7.011 -23.082 1.00 90.62 93 ILE A O 1
ATOM 718 N N . MET A 1 94 ? 14.187 -6.564 -22.616 1.00 88.81 94 MET A N 1
ATOM 719 C CA . MET A 1 94 ? 14.415 -5.684 -23.764 1.00 88.81 94 MET A CA 1
ATOM 720 C C . MET A 1 94 ? 14.663 -6.451 -25.061 1.00 88.81 94 MET A C 1
ATOM 722 O O . MET A 1 94 ? 14.237 -5.991 -26.118 1.00 88.81 94 MET A O 1
ATOM 726 N N . ASP A 1 95 ? 15.311 -7.609 -24.973 1.00 87.62 95 ASP A N 1
ATOM 727 C CA . ASP A 1 95 ? 15.700 -8.409 -26.134 1.00 87.62 95 ASP A CA 1
ATOM 728 C C . ASP A 1 95 ? 14.540 -9.288 -26.646 1.00 87.62 95 ASP A C 1
ATOM 730 O O . ASP A 1 95 ? 14.570 -9.756 -27.782 1.00 87.62 95 ASP A O 1
ATOM 734 N N . GLY A 1 96 ? 13.466 -9.431 -25.855 1.00 68.50 96 GLY A N 1
ATOM 735 C CA . GLY A 1 96 ? 12.306 -10.259 -26.191 1.00 68.50 96 GLY A CA 1
ATOM 736 C C . GLY A 1 96 ? 12.585 -11.762 -26.039 1.00 68.50 96 GLY A C 1
ATOM 737 O O . GLY A 1 96 ? 13.705 -12.160 -25.725 1.00 68.50 96 GLY A O 1
ATOM 738 N N . PRO A 1 97 ? 11.564 -12.628 -26.182 1.00 73.06 97 PRO A N 1
ATOM 739 C CA . PRO A 1 97 ? 11.791 -14.070 -26.192 1.00 73.06 97 PRO A CA 1
ATOM 740 C C . PRO A 1 97 ? 12.650 -14.458 -27.404 1.00 73.06 97 PRO A C 1
ATOM 742 O O . PRO A 1 97 ? 12.424 -13.946 -28.499 1.00 73.06 97 PRO A O 1
ATOM 745 N N . GLU A 1 98 ? 13.604 -15.375 -27.216 1.00 66.81 98 GLU A N 1
ATOM 746 C CA . GLU A 1 98 ? 14.285 -16.025 -28.339 1.00 66.81 98 GLU A CA 1
ATOM 747 C C . GLU A 1 98 ? 13.224 -16.740 -29.195 1.00 66.81 98 GLU A C 1
ATOM 749 O O . GLU A 1 98 ? 12.433 -17.539 -28.687 1.00 66.81 98 GLU A O 1
ATOM 754 N N . GLU A 1 99 ? 13.137 -16.382 -30.478 1.00 68.50 99 GLU A N 1
ATOM 755 C CA . GLU A 1 99 ? 12.285 -17.080 -31.442 1.00 68.50 99 GLU A CA 1
ATOM 756 C C . GLU A 1 99 ? 12.969 -18.409 -31.815 1.00 68.50 99 GLU A C 1
ATOM 758 O O . GLU A 1 99 ? 13.933 -18.406 -32.582 1.00 68.50 99 GLU A O 1
ATOM 763 N N . ASP A 1 100 ? 12.489 -19.521 -31.241 1.00 59.22 100 ASP A N 1
ATOM 764 C CA . ASP A 1 100 ? 12.811 -20.902 -31.656 1.00 59.22 100 ASP A CA 1
ATOM 765 C C . ASP A 1 100 ? 12.139 -21.285 -32.991 1.00 59.22 100 ASP A C 1
ATOM 767 O O . ASP A 1 100 ? 10.920 -21.019 -33.157 1.00 59.22 100 ASP A O 1
#

Sequence (100 aa):
ICCGSGGQLSHFQLDFAEQLVNKRLKEAEKTEADTLVAYCLSCVLNFSRKSPGMKVRHALNLLLGCDEDYGDLKNKANEMFTGPDGAENWSKIMDGPEED

Secondary structure (DSSP, 8-state):
---S-GGGHHHH-HHHHHHHHHHHHHHHHTTT-SEEEESSHHHHHHHHTT-TTSEEEEHHHHHHT-----SSHHHHHHHTTSHHHHHHHHHHHHS-----